Protein AF-A0A3Q7JDG9-F1 (afdb_monomer_lite)

pLDDT: mean 87.67, std 8.84, range [53.88, 96.06]

Organism: Solanum lycopersicum (NCBI:txid4081)

Secondary structure (DSSP, 8-state):
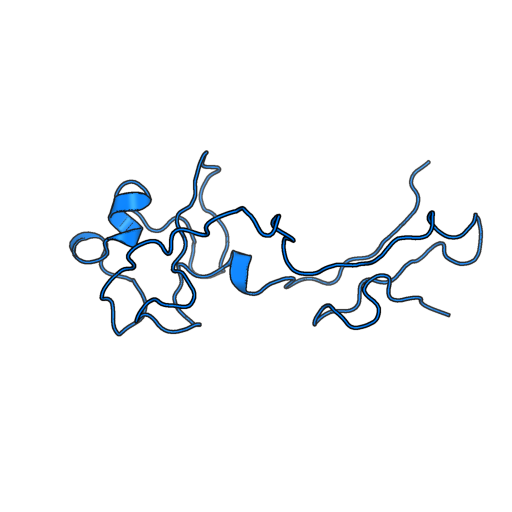--EETTTT-SSS-EEES-TTTS-PPPP----SS----TT-----------SS-S--TTT-HHHHHTTSS--B-TTS-BSS--S---PPPTTSSS-TT-TT--GGG---S-EEE----

Radius of gyration: 18.65 Å; chains: 1; bounding box: 49×37×44 Å

Sequence (117 aa):
MEYDVSKGKENISILSIDAMDDGDPPPFTYITNMKYLDLYYIIRPQGCCCTRICSNIEQCSCASKNGGEFPFNPRSSIFKAKFFVHECGPYYECPPSCKNRVSQHGLMYHFEFSKTK

Structure (mmCIF, N/CA/C/O backbone):
data_AF-A0A3Q7JDG9-F1
#
_entry.id   AF-A0A3Q7JDG9-F1
#
loop_
_atom_site.group_PDB
_atom_site.id
_atom_site.type_symbol
_atom_site.label_atom_id
_atom_site.label_alt_id
_atom_site.label_comp_id
_atom_site.label_asym_id
_atom_site.label_entity_id
_atom_site.label_seq_id
_atom_site.pdbx_PDB_ins_code
_atom_site.Cartn_x
_atom_site.Cartn_y
_atom_site.Cartn_z
_atom_site.occupancy
_atom_site.B_iso_or_equiv
_atom_site.auth_seq_id
_atom_site.auth_comp_id
_atom_site.auth_asym_id
_atom_site.auth_atom_id
_atom_site.pdbx_PDB_model_num
ATOM 1 N N . MET A 1 1 ? 16.975 6.475 -24.002 1.00 53.88 1 MET A N 1
ATOM 2 C CA . MET A 1 1 ? 15.517 6.260 -24.030 1.00 53.88 1 MET A CA 1
ATOM 3 C C . MET A 1 1 ? 15.176 5.781 -22.637 1.00 53.88 1 MET A C 1
ATOM 5 O O . MET A 1 1 ? 15.735 4.774 -22.230 1.00 53.88 1 MET A O 1
ATOM 9 N N . GLU A 1 2 ? 14.429 6.567 -21.870 1.00 67.62 2 GLU A N 1
ATOM 10 C CA . GLU A 1 2 ? 14.082 6.201 -20.495 1.00 67.62 2 GLU A CA 1
ATOM 11 C C . GLU A 1 2 ? 13.107 5.021 -20.536 1.00 67.62 2 GLU A C 1
ATOM 13 O O . GLU A 1 2 ? 12.105 5.059 -21.254 1.00 67.62 2 GLU A O 1
ATOM 18 N N . TYR A 1 3 ? 13.438 3.947 -19.827 1.00 84.94 3 TYR A N 1
ATOM 19 C CA . TYR A 1 3 ? 12.627 2.737 -19.775 1.00 84.94 3 TYR A CA 1
ATOM 20 C C . TYR A 1 3 ? 11.857 2.704 -18.455 1.00 84.94 3 TYR A C 1
ATOM 22 O O . TYR A 1 3 ? 12.466 2.690 -17.386 1.00 84.94 3 TYR A O 1
ATOM 30 N N . ASP A 1 4 ? 10.524 2.689 -18.530 1.00 90.44 4 ASP A N 1
ATOM 31 C CA . ASP A 1 4 ? 9.670 2.474 -17.361 1.00 90.44 4 ASP A CA 1
ATOM 32 C C . ASP A 1 4 ? 9.613 0.981 -17.021 1.00 90.44 4 ASP A C 1
ATOM 34 O O . ASP A 1 4 ? 8.998 0.182 -17.738 1.00 90.44 4 ASP A O 1
ATOM 38 N N . VAL A 1 5 ? 10.216 0.607 -15.893 1.00 91.00 5 VAL A N 1
ATOM 39 C CA . VAL A 1 5 ? 10.280 -0.793 -15.451 1.00 91.00 5 VAL A CA 1
ATOM 40 C C . VAL A 1 5 ? 8.901 -1.363 -15.114 1.00 91.00 5 VAL A C 1
ATOM 42 O O . VAL A 1 5 ? 8.710 -2.582 -15.175 1.00 91.00 5 VAL A O 1
ATOM 45 N N . SER A 1 6 ? 7.923 -0.504 -14.803 1.00 93.69 6 SER A N 1
ATOM 46 C CA . SER A 1 6 ? 6.546 -0.921 -14.533 1.00 93.69 6 SER A CA 1
ATOM 47 C C . SER A 1 6 ? 5.747 -1.220 -15.806 1.00 93.69 6 SER A C 1
ATOM 49 O O . SER A 1 6 ? 4.733 -1.921 -15.740 1.00 93.69 6 SER A O 1
ATOM 51 N N . LYS A 1 7 ? 6.207 -0.735 -16.970 1.00 93.00 7 LYS A N 1
ATOM 52 C CA . LYS A 1 7 ? 5.506 -0.795 -18.265 1.00 93.00 7 LYS A CA 1
ATOM 53 C C . LYS A 1 7 ? 4.097 -0.187 -18.200 1.00 93.00 7 LYS A C 1
ATOM 55 O O . LYS A 1 7 ? 3.143 -0.780 -18.708 1.00 93.00 7 LYS A O 1
ATOM 60 N N . GLY A 1 8 ? 3.960 0.959 -17.535 1.00 93.44 8 GLY A N 1
ATOM 61 C CA . GLY A 1 8 ? 2.701 1.682 -17.352 1.00 93.44 8 GLY A CA 1
ATOM 62 C C . GLY A 1 8 ? 1.724 1.024 -16.375 1.00 93.44 8 GLY A C 1
ATOM 63 O O . GLY A 1 8 ? 0.540 1.352 -16.391 1.00 93.44 8 GLY A O 1
ATOM 64 N N . LYS A 1 9 ? 2.177 0.060 -15.561 1.00 95.25 9 LYS A N 1
ATOM 65 C CA . LYS A 1 9 ? 1.325 -0.577 -14.541 1.00 95.25 9 LYS A CA 1
ATOM 66 C C . LYS A 1 9 ? 1.166 0.279 -13.288 1.00 95.25 9 LYS A C 1
ATOM 68 O O . LYS A 1 9 ? 0.174 0.108 -12.584 1.00 95.25 9 LYS A O 1
ATOM 73 N N . GLU A 1 10 ? 2.129 1.148 -13.008 1.00 95.81 10 GLU A N 1
ATOM 74 C CA . GLU A 1 10 ? 2.050 2.139 -11.937 1.00 95.81 10 GLU A CA 1
ATOM 75 C C . GLU A 1 10 ? 1.484 3.459 -12.469 1.00 95.81 10 GLU A C 1
ATOM 77 O O . GLU A 1 10 ? 1.658 3.801 -13.638 1.00 95.81 10 GLU A O 1
ATOM 82 N N . ASN A 1 11 ? 0.839 4.235 -11.595 1.00 93.44 11 ASN A N 1
ATOM 83 C CA . ASN A 1 11 ? 0.350 5.575 -11.952 1.00 93.44 11 ASN A CA 1
ATOM 84 C C . ASN A 1 11 ? 1.493 6.579 -12.180 1.00 93.44 11 ASN A C 1
ATOM 86 O O . ASN A 1 11 ? 1.301 7.600 -12.837 1.00 93.44 11 ASN A O 1
ATOM 90 N N . ILE A 1 12 ? 2.661 6.304 -11.596 1.00 94.69 12 ILE A N 1
ATOM 91 C CA . ILE A 1 12 ? 3.882 7.094 -11.723 1.00 94.69 12 ILE A CA 1
ATOM 92 C C . ILE A 1 12 ? 4.945 6.166 -12.305 1.00 94.69 12 ILE A C 1
ATOM 94 O O . ILE A 1 12 ? 5.240 5.129 -11.710 1.00 94.69 12 ILE A O 1
ATOM 98 N N . SER A 1 13 ? 5.509 6.530 -13.458 1.00 93.44 13 SER A N 1
ATOM 99 C CA . SER A 1 13 ? 6.556 5.744 -14.116 1.00 93.44 13 SER A CA 1
ATOM 100 C C . SER A 1 13 ? 7.777 5.575 -13.213 1.00 93.44 13 SER A C 1
ATOM 102 O O . SER A 1 13 ? 8.199 6.529 -12.554 1.00 93.44 13 SER A O 1
ATOM 104 N N . ILE A 1 14 ? 8.374 4.383 -13.232 1.00 93.25 14 ILE A N 1
ATOM 105 C CA . ILE A 1 14 ? 9.613 4.085 -12.508 1.00 93.25 14 ILE A CA 1
ATOM 106 C C . ILE A 1 14 ? 10.727 3.955 -13.541 1.00 93.25 14 ILE A C 1
ATOM 108 O O . ILE A 1 14 ? 10.819 2.951 -14.250 1.00 93.25 14 ILE A O 1
ATOM 112 N N . LEU A 1 15 ? 11.557 4.987 -13.659 1.00 90.31 15 LEU A N 1
ATOM 113 C CA . LEU A 1 15 ? 12.540 5.079 -14.737 1.00 90.31 15 LEU A CA 1
ATOM 114 C C . LEU A 1 15 ? 13.818 4.315 -14.392 1.00 90.31 15 LEU A C 1
ATOM 116 O O . LEU A 1 15 ? 14.349 4.447 -13.292 1.00 90.31 15 LEU A O 1
ATOM 120 N N . SER A 1 16 ? 14.331 3.539 -15.345 1.00 86.81 16 SER A N 1
ATOM 121 C CA . SER A 1 16 ? 15.673 2.965 -15.262 1.00 86.81 16 SER A CA 1
ATOM 122 C C . SER A 1 16 ? 16.707 3.949 -15.807 1.00 86.81 16 SER A C 1
ATOM 124 O O . SER A 1 16 ? 16.631 4.331 -16.978 1.00 86.81 16 SER A O 1
ATOM 126 N N . ILE A 1 17 ? 17.669 4.341 -14.966 1.00 82.56 17 ILE A N 1
ATOM 127 C CA . ILE A 1 17 ? 18.701 5.328 -15.330 1.00 82.56 17 ILE A CA 1
ATOM 128 C C . ILE A 1 17 ? 19.936 4.699 -15.997 1.00 82.56 17 ILE A C 1
ATOM 130 O O . ILE A 1 17 ? 20.616 5.368 -16.768 1.00 82.56 17 ILE A O 1
ATOM 134 N N . ASP A 1 18 ? 20.173 3.400 -15.785 1.00 71.56 18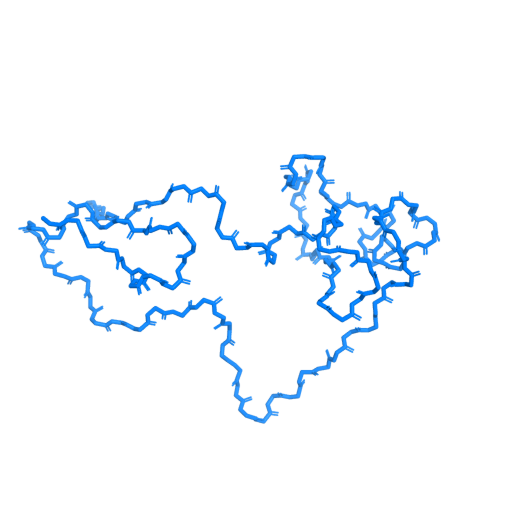 ASP A N 1
ATOM 135 C CA . ASP A 1 18 ? 21.375 2.686 -16.256 1.00 71.56 18 ASP A CA 1
ATOM 136 C C . ASP A 1 18 ? 21.136 1.793 -17.481 1.00 71.56 18 ASP A C 1
ATOM 138 O O . ASP A 1 18 ? 21.993 0.987 -17.842 1.00 71.56 18 ASP A O 1
ATOM 142 N N . ALA A 1 19 ? 19.990 1.935 -18.157 1.00 59.88 19 ALA A N 1
ATOM 143 C CA . ALA A 1 19 ? 19.573 1.079 -19.276 1.00 59.88 19 ALA A CA 1
ATOM 144 C C . ALA A 1 19 ? 20.531 1.072 -20.494 1.00 59.88 19 ALA A C 1
ATOM 146 O O . ALA A 1 19 ? 20.256 0.406 -21.487 1.00 59.88 19 ALA A O 1
ATOM 147 N N . MET A 1 20 ? 21.627 1.836 -20.458 1.00 57.97 20 MET A N 1
ATOM 148 C CA . MET A 1 20 ? 22.565 2.008 -21.570 1.00 57.97 20 MET A CA 1
ATOM 149 C C . MET A 1 20 ? 23.984 1.486 -21.300 1.00 57.97 20 MET A C 1
ATOM 151 O O . MET A 1 20 ? 24.714 1.311 -22.271 1.00 57.97 20 MET A O 1
ATOM 155 N N . ASP A 1 21 ? 24.391 1.248 -20.045 1.00 59.44 21 ASP A N 1
ATOM 156 C CA . ASP A 1 21 ? 25.818 1.036 -19.718 1.00 59.44 21 ASP A CA 1
ATOM 157 C C . ASP A 1 21 ? 26.155 -0.403 -19.292 1.00 59.44 21 ASP A C 1
ATOM 159 O O . ASP A 1 21 ? 27.223 -0.909 -19.625 1.00 59.44 21 ASP A O 1
ATOM 163 N N . ASP A 1 22 ? 25.256 -1.107 -18.591 1.00 58.81 22 ASP A N 1
ATOM 164 C CA . ASP A 1 22 ? 25.663 -2.342 -17.905 1.00 58.81 22 ASP A CA 1
ATOM 165 C C . ASP A 1 22 ? 24.542 -3.389 -17.770 1.00 58.81 22 ASP A C 1
ATOM 167 O O . ASP A 1 22 ? 24.218 -3.843 -16.670 1.00 58.81 22 ASP A O 1
ATOM 171 N N . GLY A 1 23 ? 23.973 -3.763 -18.925 1.00 63.16 23 GLY A N 1
ATOM 172 C CA . GLY A 1 23 ? 23.045 -4.884 -19.111 1.00 63.16 23 GLY A CA 1
ATOM 173 C C . GLY A 1 23 ? 21.652 -4.679 -18.506 1.00 63.16 23 GLY A C 1
ATOM 174 O O . GLY A 1 23 ? 21.498 -4.211 -17.381 1.00 63.16 23 GLY A O 1
ATOM 175 N N . ASP A 1 24 ? 20.610 -5.071 -19.241 1.00 67.31 24 ASP A N 1
ATOM 176 C CA . ASP A 1 24 ? 19.248 -5.060 -18.705 1.00 67.31 24 ASP A CA 1
ATOM 177 C C . ASP A 1 24 ? 19.149 -5.926 -17.433 1.00 67.31 24 ASP A C 1
ATOM 179 O O . ASP A 1 24 ? 19.812 -6.971 -17.339 1.00 67.31 24 ASP A O 1
ATOM 183 N N . PRO A 1 25 ? 18.299 -5.556 -16.452 1.00 71.19 25 PRO A N 1
ATOM 184 C CA . PRO A 1 25 ? 17.995 -6.454 -15.347 1.00 71.19 25 PRO A CA 1
ATOM 185 C C . PRO A 1 25 ? 17.481 -7.800 -15.892 1.00 71.19 25 PRO A C 1
ATOM 187 O O . PRO A 1 25 ? 16.835 -7.826 -16.947 1.00 71.19 25 PRO A O 1
ATOM 190 N N . PRO A 1 26 ? 17.711 -8.926 -15.182 1.00 80.69 26 PRO A N 1
ATOM 191 C CA . PRO A 1 26 ? 17.180 -10.224 -15.586 1.00 80.69 26 PRO A CA 1
ATOM 192 C C . PR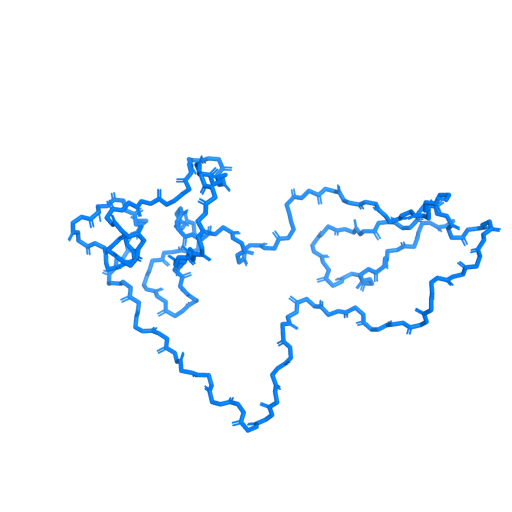O A 1 26 ? 15.686 -10.127 -15.913 1.00 80.69 26 PRO A C 1
ATOM 194 O O . PRO A 1 26 ? 14.968 -9.416 -15.210 1.00 80.69 26 PRO A O 1
ATOM 197 N N . PRO A 1 27 ? 15.185 -10.828 -16.943 1.00 86.19 27 PRO A N 1
ATOM 198 C CA . PRO A 1 27 ? 13.806 -10.676 -17.377 1.00 86.19 27 PRO A CA 1
ATOM 199 C C . PRO A 1 27 ? 12.841 -11.005 -16.237 1.00 86.19 27 PRO A C 1
ATOM 201 O O . PRO A 1 27 ? 12.870 -12.094 -15.664 1.00 86.19 27 PRO A O 1
ATOM 204 N N . PHE A 1 28 ? 11.952 -10.064 -15.935 1.00 90.38 28 PHE A N 1
ATOM 205 C CA . PHE A 1 28 ? 10.931 -10.219 -14.908 1.00 90.38 28 PHE A CA 1
ATOM 206 C C . PHE A 1 28 ? 9.584 -9.667 -15.380 1.00 90.38 28 PHE A C 1
ATOM 208 O O . PHE A 1 28 ? 9.491 -8.849 -16.300 1.00 90.38 28 PHE A O 1
ATOM 215 N N . THR A 1 29 ? 8.512 -10.123 -14.733 1.00 93.94 29 THR A N 1
ATOM 216 C CA . THR A 1 29 ? 7.167 -9.575 -14.934 1.00 93.94 29 THR A CA 1
ATOM 217 C C . THR A 1 29 ? 6.818 -8.675 -13.762 1.00 93.94 29 THR A C 1
ATOM 219 O O . THR A 1 29 ? 6.588 -9.162 -12.658 1.00 93.94 29 THR A O 1
ATOM 222 N N . TYR A 1 30 ? 6.737 -7.366 -14.005 1.00 94.12 30 TYR A N 1
ATOM 223 C CA . TYR A 1 30 ? 6.268 -6.413 -13.001 1.00 94.12 30 TYR A CA 1
ATOM 224 C C . TYR A 1 30 ? 4.808 -6.714 -12.628 1.00 94.12 30 TYR A C 1
ATOM 226 O O . TYR A 1 30 ? 3.964 -6.881 -13.517 1.00 94.12 30 TYR A O 1
ATOM 234 N N . ILE A 1 31 ? 4.487 -6.775 -11.338 1.00 96.06 31 ILE A N 1
ATOM 235 C CA . ILE A 1 31 ? 3.123 -6.957 -10.825 1.00 96.06 31 ILE A CA 1
ATOM 236 C C . ILE A 1 31 ? 2.842 -5.919 -9.738 1.00 96.06 31 ILE A C 1
ATOM 238 O O . ILE A 1 31 ? 3.700 -5.639 -8.916 1.00 96.06 31 ILE A O 1
ATOM 242 N N . THR A 1 32 ? 1.625 -5.377 -9.728 1.00 94.69 32 THR A N 1
ATOM 243 C CA . THR A 1 32 ? 1.171 -4.358 -8.758 1.00 94.69 32 THR A CA 1
ATOM 244 C C . THR A 1 32 ? 0.312 -4.938 -7.639 1.00 94.69 32 THR A C 1
ATOM 246 O O . THR A 1 32 ? -0.077 -4.244 -6.709 1.00 94.69 32 THR A O 1
ATOM 249 N N . ASN A 1 33 ? -0.030 -6.223 -7.742 1.00 91.38 33 ASN A N 1
ATOM 250 C CA . ASN A 1 33 ? -0.926 -6.905 -6.823 1.00 91.38 33 ASN A CA 1
ATOM 251 C C . ASN A 1 33 ? -0.334 -8.256 -6.436 1.00 91.38 33 ASN A C 1
ATOM 253 O O . ASN A 1 33 ? 0.218 -8.963 -7.285 1.00 91.38 33 ASN A O 1
ATOM 257 N N . MET A 1 34 ? -0.503 -8.630 -5.168 1.00 90.50 34 MET A N 1
ATOM 258 C CA . MET A 1 34 ? -0.108 -9.948 -4.681 1.00 90.50 34 MET A CA 1
ATOM 259 C C . MET A 1 34 ? -0.846 -11.051 -5.448 1.00 90.50 34 MET A C 1
ATOM 261 O O . MET A 1 34 ? -2.060 -10.988 -5.657 1.00 90.50 34 MET A O 1
ATOM 265 N N . LYS A 1 35 ? -0.099 -12.076 -5.865 1.00 91.44 35 LYS A N 1
ATOM 266 C CA . LYS A 1 35 ? -0.639 -13.296 -6.465 1.00 91.44 35 LYS A CA 1
ATOM 267 C C . LYS A 1 35 ? -0.716 -14.371 -5.390 1.00 91.44 35 LYS A C 1
ATOM 269 O O . LYS A 1 35 ? 0.309 -14.807 -4.875 1.00 91.44 35 LYS A O 1
ATOM 274 N N . TYR A 1 36 ? -1.934 -14.771 -5.054 1.00 88.31 36 TYR A N 1
ATOM 275 C CA . TYR A 1 36 ? -2.199 -15.887 -4.153 1.00 88.31 36 TYR A CA 1
ATOM 276 C C . TYR A 1 36 ? -2.397 -17.171 -4.963 1.00 88.31 36 TYR A C 1
ATOM 278 O O . TYR A 1 36 ? -2.805 -17.110 -6.121 1.00 88.31 36 TYR A O 1
ATOM 286 N N . LEU A 1 37 ? -2.101 -18.323 -4.357 1.00 91.00 37 LEU A N 1
ATOM 287 C CA . LEU A 1 37 ? -2.434 -19.625 -4.941 1.00 91.00 37 LEU A CA 1
ATOM 288 C C . LEU A 1 37 ? -3.956 -19.798 -4.992 1.00 91.00 37 LEU A C 1
ATOM 290 O O . LEU A 1 37 ? -4.649 -19.324 -4.095 1.00 91.00 37 LEU A O 1
ATOM 294 N N . ASP A 1 38 ? -4.468 -20.544 -5.970 1.00 85.44 38 ASP A N 1
ATOM 295 C CA . ASP A 1 38 ? -5.919 -20.734 -6.149 1.00 85.44 38 ASP A CA 1
ATOM 296 C C . ASP A 1 38 ? -6.600 -21.392 -4.937 1.00 85.44 38 ASP A C 1
ATOM 298 O O . ASP A 1 38 ? -7.761 -21.126 -4.638 1.00 85.44 38 ASP A O 1
ATOM 302 N N . LEU A 1 39 ? -5.861 -22.223 -4.195 1.00 85.44 39 LEU A N 1
ATOM 303 C CA . LEU A 1 39 ? -6.332 -22.872 -2.966 1.00 85.44 39 LEU A CA 1
ATOM 304 C C . LE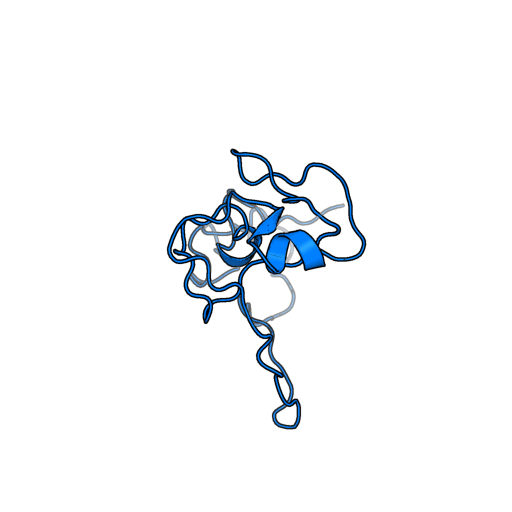U A 1 39 ? -6.366 -21.925 -1.753 1.00 85.44 39 LEU A C 1
ATOM 306 O O . LEU A 1 39 ? -6.830 -22.311 -0.678 1.00 85.44 39 LEU A O 1
ATOM 310 N N . TYR A 1 40 ? -5.850 -20.702 -1.886 1.00 83.50 40 TYR A N 1
ATOM 311 C CA . TYR A 1 40 ? -5.801 -19.738 -0.798 1.00 83.50 40 TYR A CA 1
ATOM 312 C C . TYR A 1 40 ? -7.147 -19.028 -0.647 1.00 83.50 40 TYR A C 1
ATOM 314 O O . TYR A 1 40 ? -7.521 -18.153 -1.430 1.00 83.50 40 TYR A O 1
ATOM 322 N N . TYR A 1 41 ? -7.876 -19.384 0.408 1.00 78.88 41 TYR A N 1
ATOM 323 C CA . TYR A 1 41 ? -9.127 -18.721 0.740 1.00 78.88 41 TYR A CA 1
ATOM 324 C C . TYR A 1 41 ? -8.864 -17.358 1.393 1.00 78.88 41 TYR A C 1
ATOM 326 O O . TYR A 1 41 ? -8.444 -17.270 2.549 1.00 78.88 41 TYR A O 1
ATOM 334 N N . ILE A 1 42 ? -9.144 -16.278 0.662 1.00 77.56 42 ILE A N 1
ATOM 335 C CA . ILE A 1 42 ? -9.064 -14.917 1.199 1.00 77.56 42 ILE A CA 1
ATOM 336 C C . ILE A 1 42 ? -10.274 -14.681 2.108 1.00 77.56 42 ILE A C 1
ATOM 338 O O . ILE A 1 42 ? -11.382 -14.390 1.647 1.00 77.56 42 ILE A O 1
ATOM 342 N N . ILE A 1 43 ? -10.059 -14.774 3.420 1.00 79.31 43 ILE A N 1
ATOM 343 C CA . ILE A 1 43 ? -11.063 -14.369 4.405 1.00 79.31 43 ILE A CA 1
ATOM 344 C C . ILE A 1 43 ? -11.226 -12.854 4.302 1.00 79.31 43 ILE A C 1
ATOM 346 O O . ILE A 1 43 ? -10.308 -12.095 4.610 1.00 79.31 43 ILE A O 1
ATOM 350 N N . ARG A 1 44 ? -12.412 -12.406 3.882 1.00 79.12 44 ARG A N 1
ATOM 351 C CA . ARG A 1 44 ? -12.761 -10.983 3.892 1.00 79.12 44 ARG A CA 1
ATOM 352 C C . ARG A 1 44 ? -12.925 -10.526 5.345 1.00 79.12 44 ARG A C 1
ATOM 354 O O . ARG A 1 44 ? -13.844 -11.000 6.013 1.00 79.12 44 ARG A O 1
ATOM 361 N N . PRO A 1 45 ? -12.064 -9.630 5.857 1.00 80.06 45 PRO A N 1
ATOM 362 C CA . PRO A 1 45 ? -12.209 -9.143 7.218 1.00 80.06 45 PRO A CA 1
ATOM 363 C C . PRO A 1 45 ? -13.474 -8.289 7.338 1.00 80.06 45 PRO A C 1
ATOM 365 O O . PRO A 1 45 ? -13.786 -7.492 6.453 1.00 80.06 45 PRO A O 1
ATOM 368 N N . GLN A 1 46 ? -14.178 -8.416 8.465 1.00 83.19 46 GLN A N 1
ATOM 369 C CA . GLN A 1 46 ? -15.268 -7.502 8.790 1.00 83.19 46 GLN A CA 1
ATOM 370 C C . GLN A 1 46 ? -14.707 -6.092 9.014 1.00 83.19 46 GLN A C 1
ATOM 372 O O . GLN A 1 46 ? -13.772 -5.893 9.807 1.00 83.19 46 GLN A O 1
ATOM 377 N N . GLY A 1 47 ? -15.273 -5.134 8.284 1.00 85.38 47 GLY A N 1
ATOM 378 C CA . GLY A 1 47 ? -14.886 -3.734 8.338 1.00 85.38 47 GLY A CA 1
ATOM 379 C C . GLY A 1 47 ? -15.557 -2.923 9.431 1.00 85.38 47 GLY A C 1
ATOM 380 O O . GLY A 1 47 ? -16.353 -3.432 10.215 1.00 85.38 47 GLY A O 1
ATOM 381 N N . CYS A 1 48 ? -15.210 -1.639 9.492 1.00 91.94 48 CYS A N 1
ATOM 382 C CA . CYS A 1 48 ? -15.943 -0.660 10.286 1.00 91.94 48 CYS A CA 1
ATOM 383 C C . CYS A 1 48 ? -17.222 -0.217 9.560 1.00 91.94 48 CYS A C 1
ATOM 385 O O . CYS A 1 48 ? -17.198 -0.038 8.343 1.00 91.94 48 CYS A O 1
ATOM 387 N N . CYS A 1 49 ? -18.286 0.075 10.312 1.00 90.56 49 CYS A N 1
ATOM 388 C CA . CYS A 1 49 ? -19.541 0.648 9.798 1.00 90.56 49 CYS A CA 1
ATOM 389 C C . CYS A 1 49 ? -19.500 2.190 9.739 1.00 90.56 49 CYS A C 1
ATOM 391 O O . CYS A 1 49 ? -20.487 2.881 9.982 1.00 90.56 49 CYS A O 1
ATOM 393 N N . CYS A 1 50 ? -18.310 2.764 9.543 1.00 93.12 50 CYS A N 1
ATOM 394 C CA . CYS A 1 50 ? -18.160 4.208 9.436 1.00 93.12 50 CYS A CA 1
ATOM 395 C C . CYS A 1 50 ? -18.582 4.640 8.029 1.00 93.12 50 CYS A C 1
ATOM 397 O O . CYS A 1 50 ? -17.850 4.395 7.079 1.00 93.12 50 CYS A O 1
ATOM 399 N N . THR A 1 51 ? -19.707 5.338 7.898 1.00 89.25 51 THR A N 1
ATOM 400 C CA . THR A 1 51 ? -20.197 5.866 6.606 1.00 89.25 51 THR A CA 1
ATOM 401 C C . THR A 1 51 ? -19.464 7.130 6.142 1.00 89.25 51 THR A C 1
ATOM 403 O O . THR A 1 51 ? -19.589 7.567 5.001 1.00 89.25 51 THR A O 1
ATOM 406 N N . ARG A 1 52 ? -18.684 7.744 7.037 1.00 90.69 52 ARG A N 1
ATOM 407 C CA . ARG A 1 52 ? -17.811 8.894 6.768 1.00 90.69 52 ARG A CA 1
ATOM 408 C C . ARG A 1 52 ? -16.347 8.508 6.980 1.00 90.69 52 ARG A C 1
ATOM 410 O O . ARG A 1 52 ? -16.009 7.352 7.232 1.00 90.69 52 ARG A O 1
ATOM 417 N N . ILE A 1 53 ? -15.457 9.491 6.870 1.00 91.31 53 ILE A N 1
ATOM 418 C CA . ILE A 1 53 ? -14.044 9.333 7.225 1.00 91.31 53 ILE A CA 1
ATOM 419 C C . ILE A 1 53 ? -13.947 8.815 8.667 1.00 91.31 53 ILE A C 1
ATOM 421 O O . ILE A 1 53 ? -14.572 9.372 9.568 1.00 91.31 53 ILE A O 1
ATOM 425 N N . CYS A 1 54 ? -13.156 7.761 8.883 1.00 93.38 54 CYS A N 1
ATOM 426 C CA . CYS A 1 54 ? -12.908 7.227 10.219 1.00 93.38 54 CYS A CA 1
ATOM 427 C C . CYS A 1 54 ? -12.161 8.277 11.054 1.00 93.38 54 CYS A C 1
ATOM 429 O O . CYS A 1 54 ? -11.037 8.654 10.722 1.00 93.38 54 CYS A O 1
ATOM 431 N N . SER A 1 55 ? -12.812 8.774 12.104 1.00 89.69 55 SER A N 1
ATOM 432 C CA . SER A 1 55 ? -12.279 9.829 12.977 1.00 89.69 55 SER A CA 1
ATOM 433 C C . SER A 1 55 ? -12.598 9.606 14.452 1.00 89.69 55 SER A C 1
ATOM 435 O O . SER A 1 55 ? -11.796 9.973 15.305 1.00 89.69 55 SER A O 1
ATOM 437 N N . ASN A 1 56 ? -13.733 8.973 14.761 1.00 91.44 56 ASN A N 1
ATOM 438 C CA . ASN A 1 56 ? -14.093 8.606 16.122 1.00 91.44 56 ASN A CA 1
ATOM 439 C C . ASN A 1 56 ? -13.470 7.248 16.484 1.00 91.44 56 ASN A C 1
ATOM 441 O O . ASN A 1 56 ? -13.850 6.219 15.923 1.00 91.44 56 ASN A O 1
ATOM 445 N N . ILE A 1 57 ? -12.513 7.263 17.412 1.00 91.62 57 ILE A N 1
ATOM 446 C CA . ILE A 1 57 ? -11.789 6.075 17.887 1.00 91.62 57 ILE A CA 1
ATOM 447 C C . ILE A 1 57 ? -12.728 5.096 18.603 1.00 91.62 57 ILE A C 1
ATOM 449 O O . ILE A 1 57 ? -12.607 3.890 18.410 1.00 91.62 57 ILE A O 1
ATOM 453 N N . GLU A 1 58 ? -13.689 5.599 19.379 1.00 91.25 58 GLU A N 1
ATOM 454 C CA . GLU A 1 58 ? -14.599 4.774 20.186 1.00 91.25 58 GLU A CA 1
ATOM 455 C C . GLU A 1 58 ? -15.628 4.029 19.327 1.00 91.25 58 GLU A C 1
ATOM 457 O O . GLU A 1 58 ? -16.068 2.939 19.679 1.00 91.25 58 GLU A O 1
ATOM 462 N N . GLN A 1 59 ? -15.998 4.598 18.176 1.00 90.56 59 GLN A N 1
ATOM 463 C CA . GLN A 1 59 ? -17.025 4.044 17.284 1.00 90.56 59 GLN A CA 1
ATOM 464 C C . GLN A 1 59 ? -16.448 3.236 16.110 1.00 90.56 59 GLN A C 1
ATOM 466 O O . GLN A 1 59 ? -17.195 2.600 15.366 1.00 90.56 59 GLN A O 1
ATOM 471 N N . CYS A 1 60 ? -15.129 3.267 15.897 1.00 92.94 60 CYS A N 1
ATOM 472 C CA . CYS A 1 60 ? -14.490 2.644 14.743 1.00 92.94 60 CYS A CA 1
ATOM 473 C C . CYS A 1 60 ? -13.761 1.353 15.129 1.00 92.94 60 CYS A C 1
ATOM 475 O O . CYS A 1 60 ? -12.689 1.385 15.729 1.00 92.94 60 CYS A O 1
ATOM 477 N N . SER A 1 61 ? -14.264 0.204 14.667 1.00 92.44 61 SER A N 1
ATOM 478 C CA . SER A 1 61 ? -13.609 -1.094 14.902 1.00 92.44 61 SER A CA 1
ATOM 479 C C . SER A 1 61 ? -12.182 -1.172 14.336 1.00 92.44 61 SER A C 1
ATOM 481 O O . SER A 1 61 ? -11.346 -1.902 14.867 1.00 92.44 61 SER A O 1
ATOM 483 N N . CYS A 1 62 ? -11.860 -0.401 13.291 1.00 93.12 62 CYS A N 1
ATOM 484 C CA . CYS A 1 62 ? -10.495 -0.304 12.772 1.00 93.12 62 CYS A CA 1
ATOM 485 C C . CYS A 1 62 ? -9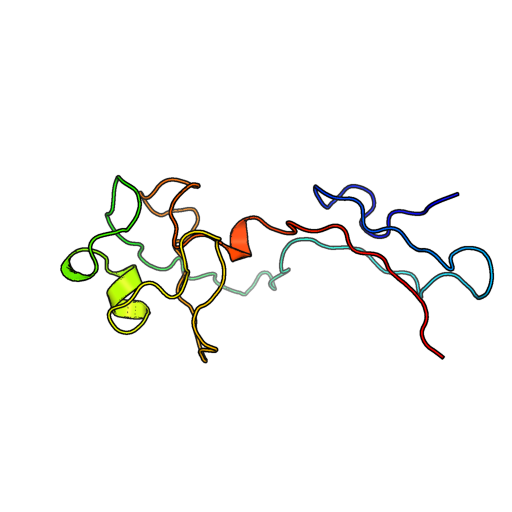.550 0.388 13.763 1.00 93.12 62 CYS A C 1
ATOM 487 O O . CYS A 1 62 ? -8.403 -0.032 13.886 1.00 93.12 62 CYS A O 1
ATOM 489 N N . ALA A 1 63 ? -10.014 1.408 14.491 1.00 93.81 63 ALA A N 1
ATOM 490 C CA . ALA A 1 63 ? -9.214 2.039 15.539 1.00 93.81 63 ALA A CA 1
ATOM 491 C C . ALA A 1 63 ? -8.967 1.059 16.695 1.00 93.81 63 ALA A C 1
ATOM 493 O O . ALA A 1 63 ? -7.829 0.919 17.139 1.00 93.81 63 ALA A O 1
ATOM 494 N N . SER A 1 64 ? -9.985 0.290 17.105 1.00 93.19 64 SER A N 1
ATOM 495 C CA . SER A 1 64 ? -9.826 -0.769 18.116 1.00 93.19 64 SER A CA 1
ATOM 496 C C . SER A 1 64 ? -8.790 -1.818 17.697 1.00 93.19 64 SER A C 1
ATOM 498 O O . SER A 1 64 ? -7.908 -2.148 18.485 1.00 93.19 64 SER A O 1
ATOM 500 N N . LYS A 1 65 ? -8.820 -2.281 16.436 1.00 92.81 65 LYS A N 1
ATOM 501 C CA . LYS A 1 65 ? -7.810 -3.212 15.889 1.00 92.81 65 LYS A CA 1
ATOM 502 C C . LYS A 1 65 ? -6.393 -2.631 15.912 1.00 92.81 65 LYS A C 1
ATOM 504 O O . LYS A 1 65 ? -5.434 -3.372 16.066 1.00 92.81 65 LYS A O 1
ATOM 509 N N . ASN A 1 66 ? -6.253 -1.313 15.786 1.00 93.81 66 ASN A N 1
ATOM 510 C CA . ASN A 1 66 ? -4.966 -0.620 15.864 1.00 93.81 66 ASN A CA 1
ATOM 511 C C . ASN A 1 66 ? -4.531 -0.267 17.301 1.00 93.81 66 ASN A C 1
ATOM 513 O O . ASN A 1 66 ? -3.527 0.432 17.460 1.00 93.81 66 ASN A O 1
ATOM 517 N N . GLY A 1 67 ? -5.243 -0.747 18.328 1.00 93.06 67 GLY A N 1
ATOM 518 C CA . GLY A 1 67 ? -4.925 -0.486 19.735 1.00 93.06 67 GLY A CA 1
ATOM 519 C C . GLY A 1 67 ? -5.568 0.783 20.298 1.00 93.06 67 GLY A C 1
ATOM 520 O O . GLY A 1 67 ? -5.032 1.363 21.234 1.00 93.06 67 GLY A O 1
ATOM 521 N N . GLY A 1 68 ? -6.693 1.223 19.731 1.00 93.31 68 GLY A N 1
ATOM 522 C CA . GLY A 1 68 ? -7.401 2.425 20.178 1.00 93.31 68 GLY A CA 1
ATOM 523 C C . GLY A 1 68 ? -6.843 3.721 19.590 1.00 93.31 68 GLY A C 1
ATOM 524 O O . GLY A 1 68 ? -6.963 4.773 20.204 1.00 93.31 68 GLY A O 1
ATOM 525 N N . GLU A 1 69 ? -6.240 3.669 18.402 1.00 92.50 69 GLU A N 1
ATOM 526 C CA . GLU A 1 69 ? -5.719 4.856 17.719 1.00 92.50 69 GLU A CA 1
ATOM 527 C C . GLU A 1 69 ? -5.775 4.719 16.193 1.00 92.50 69 GLU A C 1
ATOM 529 O O . GLU A 1 69 ? -5.868 3.616 15.650 1.00 92.50 69 GLU A O 1
ATOM 534 N N . PHE A 1 70 ? -5.678 5.849 15.488 1.00 92.44 70 PHE A N 1
ATOM 535 C CA . PHE A 1 70 ? -5.401 5.858 14.053 1.00 92.44 70 PHE A CA 1
ATOM 536 C C . PHE A 1 70 ? -3.892 6.018 13.831 1.00 92.44 70 PHE A C 1
ATOM 538 O O . PHE A 1 70 ? -3.317 7.003 14.293 1.00 92.44 70 PHE A O 1
ATOM 545 N N . PRO A 1 71 ? -3.233 5.087 13.118 1.00 93.50 71 PRO A N 1
ATOM 546 C CA . PRO A 1 71 ? -1.772 5.051 13.038 1.00 93.50 71 PRO A CA 1
ATOM 547 C C . PRO A 1 71 ? -1.178 6.106 12.092 1.00 93.50 71 PRO A C 1
ATOM 549 O O . PRO A 1 71 ? 0.041 6.286 12.076 1.00 93.50 71 PRO A O 1
ATOM 552 N N . PHE A 1 72 ? -2.020 6.800 11.320 1.00 93.69 72 PHE A N 1
ATOM 553 C CA . PHE A 1 72 ? -1.609 7.755 10.295 1.00 93.69 72 PHE A CA 1
ATOM 554 C C . PHE A 1 72 ? -1.953 9.195 10.664 1.00 93.69 72 PHE A C 1
ATOM 556 O O . PHE A 1 72 ? -3.029 9.498 11.187 1.00 93.69 72 PHE A O 1
ATOM 563 N N . ASN A 1 73 ? -1.043 10.101 10.324 1.00 89.19 73 ASN A N 1
ATOM 564 C CA . ASN A 1 73 ? -1.239 11.536 10.447 1.00 89.19 73 ASN A CA 1
ATOM 565 C C . ASN A 1 73 ? -2.059 12.098 9.254 1.00 89.19 73 ASN A C 1
ATOM 567 O O . ASN A 1 73 ? -2.324 11.392 8.279 1.00 89.19 73 ASN A O 1
ATOM 571 N N . PRO A 1 74 ? -2.451 13.388 9.273 1.00 86.31 74 PRO A N 1
ATOM 572 C CA . PRO A 1 74 ? -3.176 14.011 8.158 1.00 86.31 74 PRO A CA 1
ATOM 573 C C . PRO A 1 74 ? -2.424 14.071 6.817 1.00 86.31 74 PRO A C 1
ATOM 575 O O . PRO A 1 74 ? -3.044 14.384 5.808 1.00 86.31 74 PRO A O 1
ATOM 578 N N . ARG A 1 75 ? -1.112 13.807 6.803 1.00 88.50 75 ARG A N 1
ATOM 579 C CA . ARG A 1 75 ? -0.255 13.723 5.608 1.00 88.50 75 ARG A CA 1
ATOM 580 C C . ARG A 1 75 ? -0.011 12.269 5.177 1.00 88.50 75 ARG A C 1
ATOM 582 O O . ARG A 1 75 ? 0.969 11.998 4.489 1.00 88.50 75 ARG A O 1
ATOM 589 N N . SER A 1 76 ? -0.849 11.334 5.629 1.00 89.62 76 SER A N 1
ATOM 590 C CA . SER A 1 76 ? -0.744 9.902 5.323 1.00 89.62 76 SER A CA 1
ATOM 591 C C . SER A 1 76 ? 0.593 9.269 5.728 1.00 89.62 76 SER A C 1
ATOM 593 O O . SER A 1 76 ? 1.014 8.270 5.157 1.00 89.62 76 SER A O 1
ATOM 595 N N . SER A 1 77 ? 1.280 9.830 6.727 1.00 92.00 77 SER A N 1
ATOM 596 C CA . SER A 1 77 ? 2.510 9.251 7.283 1.00 92.00 77 SER A CA 1
ATOM 597 C C . SER A 1 77 ? 2.213 8.508 8.580 1.00 92.00 77 SER A C 1
ATOM 599 O O . SER A 1 77 ? 1.397 8.957 9.387 1.00 92.00 77 SER A O 1
ATOM 601 N N . ILE A 1 78 ? 2.897 7.387 8.800 1.00 93.31 78 ILE A N 1
ATOM 602 C CA . ILE A 1 78 ? 2.772 6.610 10.033 1.00 93.31 78 ILE A CA 1
ATOM 603 C C . ILE A 1 78 ? 3.469 7.328 11.200 1.00 93.31 78 ILE A C 1
ATOM 605 O O . ILE A 1 78 ? 4.581 7.829 11.044 1.00 93.31 78 ILE A O 1
ATOM 609 N N . PHE A 1 79 ? 2.829 7.392 12.372 1.00 88.81 79 PHE A N 1
ATOM 610 C CA . PHE A 1 79 ? 3.418 8.049 13.551 1.00 88.81 79 PHE A CA 1
ATOM 611 C C . PHE A 1 79 ? 4.582 7.260 14.157 1.00 88.81 79 PHE A C 1
ATOM 613 O O . PHE A 1 79 ? 5.564 7.840 14.615 1.00 88.81 79 PHE A O 1
ATOM 620 N N . LYS A 1 80 ? 4.457 5.931 14.194 1.00 90.81 80 LYS A N 1
ATOM 621 C CA . LYS A 1 80 ? 5.430 5.022 14.802 1.00 90.81 80 LYS A CA 1
ATOM 622 C C . LYS A 1 80 ? 5.367 3.667 14.111 1.00 90.81 80 LYS A C 1
ATOM 624 O O . LYS A 1 80 ? 4.287 3.216 13.738 1.00 90.81 80 LYS A O 1
ATOM 629 N N . ALA A 1 81 ? 6.513 3.002 13.996 1.00 91.88 81 ALA A N 1
ATOM 630 C CA . ALA A 1 81 ? 6.564 1.617 13.550 1.00 91.88 81 ALA A CA 1
ATOM 631 C C . ALA A 1 81 ? 5.688 0.719 14.443 1.00 91.88 81 ALA A C 1
ATOM 633 O O . ALA A 1 81 ? 5.747 0.789 15.675 1.00 91.88 81 ALA A O 1
ATOM 634 N N . LYS A 1 82 ? 4.885 -0.132 13.805 1.00 90.88 82 LYS A N 1
ATOM 635 C CA . LYS A 1 82 ? 4.026 -1.128 14.448 1.00 90.88 82 LYS A CA 1
ATOM 636 C C . LYS A 1 82 ? 4.253 -2.484 13.796 1.00 90.88 82 LYS A C 1
ATOM 638 O O . LYS A 1 82 ? 4.535 -2.541 12.604 1.00 90.88 82 LYS A O 1
ATOM 643 N N . PHE A 1 83 ? 4.071 -3.560 14.563 1.00 91.88 83 PHE A N 1
ATOM 644 C CA . PHE A 1 83 ? 4.089 -4.921 14.015 1.00 91.88 83 PHE A CA 1
ATOM 645 C C . PHE A 1 83 ? 2.995 -5.121 12.965 1.00 91.88 83 PHE A C 1
ATOM 647 O O . PHE A 1 83 ? 3.256 -5.658 11.895 1.00 91.88 83 PHE A O 1
ATOM 654 N N . PHE A 1 84 ? 1.783 -4.647 13.266 1.00 91.94 84 PHE A N 1
ATOM 655 C CA . PHE A 1 84 ? 0.642 -4.695 12.363 1.00 91.94 84 PHE A CA 1
ATOM 656 C C . PHE A 1 84 ? -0.069 -3.346 12.336 1.00 91.94 84 PHE A C 1
ATOM 658 O O . PHE A 1 84 ? -0.207 -2.673 13.360 1.00 91.94 84 PHE A O 1
ATOM 665 N N . VAL A 1 85 ? -0.535 -2.975 11.147 1.00 94.50 85 VAL A N 1
ATOM 666 C CA . VAL A 1 85 ? -1.393 -1.816 10.910 1.00 94.50 85 VAL A CA 1
ATOM 667 C C . VAL A 1 85 ? -2.650 -2.309 10.207 1.00 94.50 85 VAL A C 1
ATOM 669 O O . VAL A 1 85 ? -2.571 -2.979 9.179 1.00 94.50 85 VAL A O 1
ATOM 672 N N . HIS A 1 86 ? -3.815 -1.991 10.766 1.00 92.88 86 HIS A N 1
ATOM 673 C CA . HIS A 1 86 ? -5.103 -2.409 10.218 1.00 92.88 86 HIS A CA 1
ATOM 674 C C . HIS A 1 86 ? -5.760 -1.254 9.462 1.00 92.88 86 HIS A C 1
ATOM 676 O O . HIS A 1 86 ? -6.471 -0.432 10.048 1.00 92.88 86 HIS A O 1
ATOM 682 N N . GLU A 1 87 ? -5.535 -1.198 8.153 1.00 94.62 87 GLU A N 1
ATOM 683 C CA . GLU A 1 87 ? -6.229 -0.261 7.268 1.00 94.62 87 GLU A CA 1
ATOM 684 C C . GLU A 1 87 ? -7.688 -0.663 7.009 1.00 94.62 87 GLU A C 1
ATOM 686 O O . GLU A 1 87 ? -8.108 -1.811 7.197 1.00 94.62 87 GLU A O 1
ATOM 691 N N . CYS A 1 88 ? -8.481 0.306 6.553 1.00 94.31 88 CYS A N 1
ATOM 692 C CA . CYS A 1 88 ? -9.814 0.038 6.038 1.00 94.31 88 CYS A CA 1
ATOM 693 C C . CYS A 1 88 ? -9.715 -0.665 4.681 1.00 94.31 88 CYS A C 1
ATOM 695 O O . CYS A 1 88 ? -9.014 -0.198 3.787 1.00 94.31 88 CYS A O 1
ATOM 697 N N . GLY A 1 89 ? -10.439 -1.772 4.524 1.00 89.81 89 GLY A N 1
ATOM 698 C CA . GLY A 1 89 ? -10.447 -2.569 3.301 1.00 89.81 89 GLY A CA 1
ATOM 699 C C . GLY A 1 89 ? -11.391 -2.015 2.228 1.00 89.81 89 GLY A C 1
ATOM 700 O O . GLY A 1 89 ? -12.246 -1.173 2.515 1.00 89.81 89 GLY A O 1
ATOM 701 N N . PRO A 1 90 ? -11.283 -2.479 0.974 1.00 80.00 90 PRO A N 1
ATOM 702 C CA . PRO A 1 90 ? -12.091 -1.983 -0.149 1.00 80.00 90 PRO A CA 1
ATOM 703 C C . PRO A 1 90 ? -13.602 -2.203 0.031 1.00 80.00 90 PRO A C 1
ATOM 705 O O . PRO A 1 90 ? -14.395 -1.455 -0.520 1.00 80.00 90 PRO A O 1
ATOM 708 N N . TYR A 1 91 ? -14.003 -3.181 0.845 1.00 77.19 91 TYR A N 1
ATOM 709 C CA . TYR A 1 91 ? -15.410 -3.524 1.094 1.00 77.19 91 TYR A CA 1
ATOM 710 C C . TYR A 1 91 ? -16.044 -2.774 2.274 1.00 77.19 91 TYR A C 1
ATOM 712 O O . TYR A 1 91 ? -17.128 -3.135 2.720 1.00 77.19 91 TYR A O 1
ATOM 720 N N . TYR A 1 92 ? -15.338 -1.807 2.860 1.00 84.06 92 TYR A N 1
ATOM 721 C CA . TYR A 1 92 ? -15.804 -1.105 4.055 1.00 84.06 92 TYR A CA 1
ATOM 722 C C . TYR A 1 92 ? -16.604 0.132 3.639 1.00 84.06 92 TYR A C 1
ATOM 724 O O . TYR A 1 92 ? -16.320 0.724 2.601 1.00 84.06 92 TYR A O 1
ATOM 732 N N . GLU A 1 93 ? -17.550 0.563 4.473 1.00 88.69 93 GLU A N 1
ATOM 733 C CA . GLU A 1 93 ? -18.446 1.691 4.165 1.00 88.69 93 GLU A CA 1
ATOM 734 C C . GLU A 1 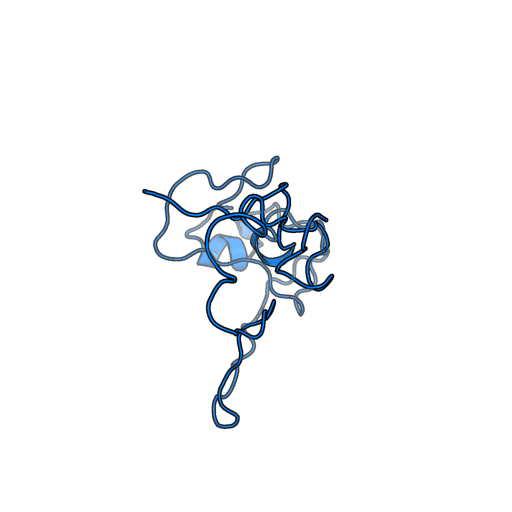93 ? -17.732 3.048 4.090 1.00 88.69 93 GLU A C 1
ATOM 736 O O . GLU A 1 93 ? -18.244 3.996 3.495 1.00 88.69 93 GLU A O 1
ATOM 741 N N . CYS A 1 94 ? -16.542 3.159 4.684 1.00 93.56 94 CYS A N 1
ATOM 742 C CA . CYS A 1 94 ? -15.817 4.420 4.720 1.00 93.56 94 CYS A CA 1
ATOM 743 C C . CYS A 1 94 ? -15.211 4.748 3.343 1.00 93.56 94 CYS A C 1
ATOM 745 O O . CYS A 1 94 ? -14.681 3.858 2.664 1.00 93.56 94 CYS A O 1
ATOM 747 N N . PRO A 1 95 ? -15.225 6.028 2.931 1.00 91.94 95 PRO A N 1
ATOM 748 C CA . PRO A 1 95 ? -14.847 6.424 1.577 1.00 91.94 95 PRO A CA 1
ATOM 749 C C . PRO A 1 95 ? -13.356 6.172 1.281 1.00 91.94 95 PRO A C 1
ATOM 751 O O . PRO A 1 95 ? -12.556 6.065 2.217 1.00 91.94 95 PRO A O 1
ATOM 754 N N . PRO A 1 96 ? -12.937 6.157 -0.001 1.00 90.69 96 PRO A N 1
ATOM 755 C CA . PRO A 1 96 ? -11.526 6.051 -0.397 1.00 90.69 96 PRO A CA 1
ATOM 756 C C . PRO A 1 96 ? -10.618 7.144 0.185 1.00 90.69 96 PRO A C 1
ATOM 758 O O . PRO A 1 96 ? -9.424 6.921 0.345 1.00 90.69 96 PRO A O 1
ATOM 761 N N . SER A 1 97 ? -11.187 8.301 0.540 1.00 90.38 97 SER A N 1
ATOM 762 C CA . SER A 1 97 ? -10.511 9.421 1.212 1.00 90.38 97 SER A CA 1
ATOM 763 C C . SER A 1 97 ? -10.340 9.235 2.727 1.00 90.38 97 SER A C 1
ATOM 765 O O . SER A 1 97 ? -9.884 10.143 3.425 1.00 90.38 97 SER A O 1
ATOM 767 N N . CYS A 1 98 ? -10.744 8.087 3.276 1.00 92.69 98 CYS A N 1
ATOM 768 C CA . CYS A 1 98 ? -10.579 7.786 4.689 1.00 92.69 98 CYS A CA 1
ATOM 769 C C . CYS A 1 98 ? -9.092 7.798 5.079 1.00 92.69 98 CYS A C 1
ATOM 771 O O . CYS A 1 98 ? -8.278 7.136 4.451 1.00 92.69 98 CYS A O 1
ATOM 773 N N . LYS A 1 99 ? -8.746 8.488 6.173 1.00 90.69 99 LYS A N 1
ATOM 774 C CA . LYS A 1 99 ? -7.357 8.606 6.663 1.00 90.69 99 LYS A CA 1
ATOM 775 C C . LYS A 1 99 ? -6.722 7.274 7.065 1.00 90.69 99 LYS A C 1
ATOM 777 O O . LYS A 1 99 ? -5.508 7.174 7.143 1.00 90.69 99 LYS A O 1
ATOM 782 N N . ASN A 1 100 ? -7.541 6.258 7.333 1.00 93.81 100 ASN A N 1
ATOM 783 C CA . ASN A 1 100 ? -7.083 4.899 7.600 1.00 93.81 100 ASN A CA 1
ATOM 784 C C . ASN A 1 100 ? -7.041 4.044 6.316 1.00 93.81 100 ASN A C 1
ATOM 786 O O . ASN A 1 100 ? -7.259 2.835 6.374 1.00 93.81 100 ASN A O 1
ATOM 790 N N . ARG A 1 101 ? -6.838 4.691 5.161 1.00 93.25 101 ARG A N 1
ATOM 791 C CA . ARG A 1 101 ? -6.517 4.113 3.853 1.00 93.25 101 ARG A CA 1
ATOM 792 C C . ARG A 1 101 ? -5.293 4.861 3.327 1.00 93.25 101 ARG A C 1
ATOM 794 O O . ARG A 1 101 ? -5.414 6.045 3.035 1.00 93.25 101 ARG A O 1
ATOM 801 N N . VAL A 1 102 ? -4.130 4.222 3.286 1.00 93.56 102 VAL A N 1
ATOM 802 C CA . VAL A 1 102 ? -2.861 4.873 2.919 1.00 93.56 102 VAL A CA 1
ATOM 803 C C . VAL A 1 102 ? -2.077 4.000 1.950 1.00 93.56 102 VAL A C 1
ATOM 805 O O . VAL A 1 102 ? -1.926 4.360 0.788 1.00 93.56 102 VAL A O 1
ATOM 808 N N . SER A 1 103 ? -1.620 2.825 2.386 1.00 92.69 103 SER A N 1
ATOM 809 C CA . SER A 1 103 ? -0.796 1.940 1.548 1.00 92.69 103 SER A CA 1
ATOM 810 C C . SER A 1 103 ? -1.549 1.411 0.325 1.00 92.69 103 SER A C 1
ATOM 812 O O . SER A 1 103 ? -0.949 1.154 -0.715 1.00 92.69 103 SER A O 1
ATOM 814 N N . GLN A 1 104 ? -2.877 1.313 0.414 1.00 92.38 104 GLN A N 1
ATOM 815 C CA . GLN A 1 104 ? -3.727 0.876 -0.695 1.00 92.38 104 GLN A CA 1
ATOM 816 C C . GLN A 1 104 ? -3.844 1.886 -1.849 1.00 92.38 104 GLN A C 1
ATOM 818 O O . GLN A 1 104 ? -4.391 1.534 -2.891 1.00 92.38 104 GLN A O 1
ATOM 823 N N . HIS A 1 105 ? -3.376 3.131 -1.685 1.00 90.62 105 HIS A N 1
ATOM 824 C CA . HIS A 1 105 ? -3.373 4.130 -2.765 1.00 90.62 105 HIS A CA 1
ATOM 825 C C . HIS A 1 105 ? -2.217 3.948 -3.757 1.00 90.62 105 HIS A C 1
ATOM 827 O O . HIS A 1 105 ? -2.219 4.591 -4.803 1.00 90.62 105 HIS A O 1
ATOM 833 N N . GLY A 1 106 ? -1.277 3.041 -3.472 1.00 91.06 106 GLY A N 1
ATOM 834 C CA . GLY A 1 106 ? -0.132 2.766 -4.336 1.00 91.06 106 GLY A CA 1
ATOM 835 C C . GLY A 1 106 ? 0.988 3.797 -4.190 1.00 91.06 106 GLY A C 1
ATOM 836 O O . GLY A 1 106 ? 1.111 4.472 -3.165 1.00 91.06 106 GLY A O 1
ATOM 837 N N . LEU A 1 107 ? 1.847 3.881 -5.208 1.00 91.88 107 LEU A N 1
ATOM 838 C CA . LEU A 1 107 ? 2.996 4.784 -5.210 1.00 91.88 107 LEU A CA 1
ATOM 839 C C . LEU A 1 107 ? 2.555 6.250 -5.300 1.00 91.88 107 LEU A C 1
ATOM 841 O O . LEU A 1 107 ? 1.766 6.628 -6.162 1.00 91.88 107 LEU A O 1
ATOM 845 N N . MET A 1 108 ? 3.125 7.078 -4.421 1.00 90.12 108 MET A N 1
ATOM 846 C CA . MET A 1 108 ? 2.846 8.519 -4.330 1.00 90.12 108 MET A CA 1
ATOM 847 C C . MET A 1 108 ? 4.057 9.396 -4.680 1.00 90.12 108 MET A C 1
ATOM 849 O O . MET A 1 108 ? 3.954 10.621 -4.666 1.00 90.12 108 MET A O 1
ATOM 853 N N . TYR A 1 109 ? 5.207 8.782 -4.957 1.00 90.94 109 TYR A N 1
ATOM 854 C CA . TYR A 1 109 ? 6.471 9.466 -5.209 1.00 90.94 109 TYR A CA 1
ATOM 855 C C . TYR A 1 109 ? 7.085 8.972 -6.515 1.00 90.94 109 TYR A C 1
ATOM 857 O O . TYR A 1 109 ? 6.840 7.841 -6.932 1.00 90.94 109 TYR A O 1
ATOM 865 N N . HIS A 1 110 ? 7.897 9.826 -7.136 1.00 93.38 110 HIS A N 1
ATOM 866 C CA . HIS A 1 110 ? 8.740 9.426 -8.253 1.00 93.38 110 HIS A CA 1
ATOM 867 C C . HIS A 1 110 ? 9.886 8.562 -7.738 1.00 93.38 110 HIS A C 1
ATOM 869 O O . HIS A 1 110 ? 10.593 8.951 -6.807 1.00 93.38 110 HIS A O 1
ATOM 875 N N . PHE A 1 111 ? 10.044 7.394 -8.351 1.00 92.94 111 PHE A N 1
ATOM 876 C CA . PHE A 1 111 ? 11.123 6.465 -8.061 1.00 92.94 111 PHE A CA 1
ATOM 877 C C . PHE A 1 111 ? 11.950 6.224 -9.315 1.00 92.94 111 PHE A C 1
ATOM 879 O O . PHE A 1 111 ? 11.432 6.206 -10.432 1.00 92.94 111 PHE A O 1
ATOM 886 N N . GLU A 1 112 ? 13.234 5.991 -9.092 1.00 91.00 112 GLU A N 1
ATOM 887 C CA . GLU A 1 112 ? 14.194 5.626 -10.121 1.00 91.00 112 GLU A CA 1
ATOM 888 C C . GLU A 1 112 ? 14.828 4.288 -9.750 1.00 91.00 112 GLU A C 1
ATOM 890 O O . GLU A 1 112 ? 15.012 3.963 -8.573 1.00 91.00 112 GLU A O 1
ATOM 895 N N . PHE A 1 113 ? 15.135 3.501 -10.772 1.00 86.44 113 PHE A N 1
ATOM 896 C CA . PHE A 1 113 ? 15.812 2.223 -10.657 1.00 86.44 113 PHE A CA 1
ATOM 897 C C . PHE A 1 113 ? 17.240 2.359 -11.184 1.00 86.44 113 PHE A C 1
ATOM 899 O O . PHE A 1 113 ? 17.443 2.694 -12.357 1.00 86.44 113 PHE A O 1
ATOM 906 N N . SER A 1 114 ? 18.211 2.066 -10.321 1.00 85.38 114 SER A N 1
ATOM 907 C CA . SER A 1 114 ? 19.635 2.161 -10.629 1.00 85.38 114 SER A CA 1
ATOM 908 C C . SER A 1 114 ? 20.438 0.989 -10.075 1.00 85.38 114 SER A C 1
ATOM 910 O O . SER A 1 114 ? 20.067 0.348 -9.085 1.00 85.38 114 SER A O 1
ATOM 912 N N . LYS A 1 115 ? 21.559 0.709 -10.731 1.00 80.44 115 LYS A N 1
ATOM 913 C CA . LYS A 1 115 ? 22.565 -0.259 -10.324 1.00 80.44 115 LYS A CA 1
ATOM 914 C C . LYS A 1 115 ? 23.487 0.382 -9.290 1.00 80.44 115 LYS A C 1
ATOM 916 O O . LYS A 1 115 ? 24.019 1.473 -9.482 1.00 80.44 115 LYS A O 1
ATOM 921 N N . THR A 1 116 ? 23.711 -0.317 -8.184 1.00 83.94 116 THR A N 1
ATOM 922 C CA . THR A 1 116 ? 24.704 0.075 -7.176 1.00 83.94 116 THR A CA 1
ATOM 923 C C . THR A 1 116 ? 26.040 -0.618 -7.445 1.00 83.94 116 THR A C 1
ATOM 925 O O . THR A 1 116 ? 26.057 -1.729 -7.976 1.00 83.94 116 THR A O 1
ATOM 928 N N . LYS A 1 117 ? 27.148 0.035 -7.072 1.00 77.25 117 LYS A N 1
ATOM 929 C CA . LYS A 1 117 ? 28.499 -0.552 -7.116 1.00 77.25 117 LYS A CA 1
ATOM 930 C C . LYS A 1 117 ? 28.677 -1.682 -6.109 1.00 77.25 117 LYS A C 1
ATOM 932 O O . LYS A 1 117 ? 28.052 -1.596 -5.028 1.00 77.25 117 LYS A O 1
#

InterPro domains:
  IPR007728 Pre-SET domain [PF05033] (6-101)
  IPR007728 Pre-SET domain [PS50867] (46-106)
  IPR007728 Pre-SET domain [SM00468] (2-95)
  IPR046341 SET domain superfamily [G3DSA:2.170.270.10] (1-117)
  IPR046341 SET domain superfamily [SSF82199] (22-116)
  IPR051357 Histone-lysine N-methyltransferase SUVAR3-9 [PTHR45660] (4-117)

Foldseek 3Di:
DWDFPQNPVAPAGATEPCPDPDDDDDDDHHDPDDDDDPPDDDDDDDAAQDLEAPDDLVRGVQSVVVVSHQQADPVLDGPDDDPDHRAGDPPYNYDCPHSSNRVVVPDDDHHYDYDDD